Protein AF-A0A3C0W344-F1 (afdb_monomer_lite)

pLDDT: mean 89.2, std 15.78, range [38.12, 98.56]

Structure (mmCIF, N/CA/C/O backbone):
data_AF-A0A3C0W344-F1
#
_entry.id   AF-A0A3C0W344-F1
#
loop_
_atom_site.group_PDB
_atom_site.id
_atom_site.type_symbol
_atom_site.label_atom_id
_atom_site.label_alt_id
_atom_site.label_comp_id
_atom_site.label_asym_id
_atom_site.label_entity_id
_atom_site.label_seq_id
_atom_site.pdbx_PDB_ins_code
_atom_site.Cartn_x
_atom_site.Cartn_y
_atom_site.Cartn_z
_atom_site.occupancy
_atom_site.B_iso_or_equiv
_atom_site.auth_seq_id
_atom_site.auth_comp_id
_atom_site.auth_asym_id
_atom_site.auth_atom_id
_atom_site.pdbx_PDB_model_num
ATOM 1 N N . MET A 1 1 ? -12.987 -18.558 -16.778 1.00 40.53 1 MET A N 1
ATOM 2 C CA . MET A 1 1 ? -12.017 -17.451 -16.707 1.00 40.53 1 MET A CA 1
ATOM 3 C C . MET A 1 1 ? -12.542 -16.514 -15.638 1.00 40.53 1 MET A C 1
ATOM 5 O O . MET A 1 1 ? -13.450 -15.749 -15.919 1.00 40.53 1 MET A O 1
ATOM 9 N N . SER A 1 2 ? -12.131 -16.742 -14.387 1.00 43.34 2 SER A N 1
ATOM 10 C CA . SER A 1 2 ? -12.554 -15.915 -13.253 1.00 43.34 2 SER A CA 1
ATOM 11 C C . SER A 1 2 ? -11.955 -14.533 -13.450 1.00 43.34 2 SER A C 1
ATOM 13 O O . SER A 1 2 ? -10.741 -14.421 -13.603 1.00 43.34 2 SER A O 1
ATOM 15 N N . GLU A 1 3 ? -12.803 -13.517 -13.500 1.00 38.12 3 GLU A N 1
ATOM 16 C CA . GLU A 1 3 ? -12.399 -12.117 -13.428 1.00 38.12 3 GLU A CA 1
ATOM 17 C C . GLU A 1 3 ? -11.533 -11.939 -12.169 1.00 38.12 3 GLU A C 1
ATOM 19 O O . GLU A 1 3 ? -11.819 -12.546 -11.131 1.00 38.12 3 GLU A O 1
ATOM 24 N N . ALA A 1 4 ? -10.413 -11.225 -12.277 1.00 43.97 4 ALA A N 1
ATOM 25 C CA . ALA A 1 4 ? -9.539 -10.998 -11.135 1.00 43.97 4 ALA A CA 1
ATOM 26 C C . ALA A 1 4 ? -10.319 -10.190 -10.085 1.00 43.97 4 ALA A C 1
ATOM 28 O O . ALA A 1 4 ? -10.674 -9.041 -10.330 1.00 43.97 4 ALA A O 1
ATOM 29 N N . ILE A 1 5 ? -10.608 -10.799 -8.931 1.00 52.06 5 ILE A N 1
ATOM 30 C CA . ILE A 1 5 ? -11.254 -10.150 -7.780 1.00 52.06 5 ILE A CA 1
ATOM 31 C C . ILE A 1 5 ? -10.186 -9.329 -7.049 1.00 52.06 5 ILE A C 1
ATOM 33 O O . ILE A 1 5 ? -9.833 -9.619 -5.916 1.00 52.06 5 ILE A O 1
ATOM 37 N N . PHE A 1 6 ? -9.603 -8.347 -7.729 1.00 54.16 6 PHE A N 1
ATOM 38 C CA . PHE A 1 6 ? -8.782 -7.324 -7.096 1.00 54.16 6 PHE A CA 1
ATOM 39 C C . PHE A 1 6 ? -9.163 -5.995 -7.744 1.00 54.16 6 PHE A C 1
ATOM 41 O O . PHE A 1 6 ? -9.032 -5.867 -8.966 1.00 54.16 6 PHE A O 1
ATOM 48 N N . PRO A 1 7 ? -9.699 -5.028 -6.980 1.00 57.75 7 PRO A N 1
ATOM 49 C CA . PRO A 1 7 ? -10.015 -3.721 -7.532 1.00 57.75 7 PRO A CA 1
ATOM 50 C C . PRO A 1 7 ? -8.749 -3.093 -8.137 1.00 57.75 7 PRO A C 1
ATOM 52 O O . PRO A 1 7 ? -7.640 -3.377 -7.673 1.00 57.75 7 PRO A O 1
ATOM 55 N N . PRO A 1 8 ? -8.885 -2.251 -9.179 1.00 71.50 8 PRO A N 1
ATOM 56 C CA . PRO A 1 8 ? -7.750 -1.517 -9.712 1.00 71.50 8 PRO A CA 1
ATOM 57 C C . PRO A 1 8 ? -7.073 -0.740 -8.585 1.00 71.50 8 PRO A C 1
ATOM 59 O O . PRO A 1 8 ? -7.724 -0.104 -7.756 1.00 71.50 8 PRO A O 1
ATOM 62 N N . ILE A 1 9 ? -5.752 -0.840 -8.552 1.00 84.81 9 ILE A N 1
ATOM 63 C CA . ILE A 1 9 ? -4.936 -0.284 -7.481 1.00 84.81 9 ILE A CA 1
ATOM 64 C C . ILE A 1 9 ? -4.932 1.233 -7.612 1.00 84.81 9 ILE A C 1
ATOM 66 O O . ILE A 1 9 ? -4.482 1.765 -8.626 1.00 84.81 9 ILE A O 1
ATOM 70 N N . ASP A 1 10 ? -5.427 1.914 -6.582 1.00 93.06 10 ASP A N 1
ATOM 71 C CA . ASP A 1 10 ? -5.493 3.371 -6.520 1.00 93.06 10 ASP A CA 1
ATOM 72 C C . ASP A 1 10 ? -4.501 3.909 -5.472 1.00 93.06 10 ASP A C 1
ATOM 74 O O . ASP A 1 10 ? -4.737 3.753 -4.268 1.00 93.06 10 ASP A O 1
ATOM 78 N N . PRO A 1 11 ? -3.405 4.573 -5.889 1.00 96.31 11 PRO A N 1
ATOM 79 C CA . PRO A 1 11 ? -2.446 5.186 -4.972 1.00 96.31 11 PRO A CA 1
ATOM 80 C C . PRO A 1 11 ? -3.076 6.189 -3.995 1.00 96.31 11 PRO A C 1
ATOM 82 O O . PRO A 1 11 ? -2.562 6.357 -2.890 1.00 96.31 11 PRO A O 1
ATOM 85 N N . VAL A 1 12 ? -4.195 6.832 -4.356 1.00 97.06 12 VAL A N 1
ATOM 86 C CA . VAL A 1 12 ? -4.910 7.761 -3.468 1.00 97.06 12 VAL A CA 1
ATOM 87 C C . VAL A 1 12 ? -5.533 7.013 -2.290 1.00 97.06 12 VAL A C 1
ATOM 89 O O . VAL A 1 12 ? -5.401 7.450 -1.145 1.00 97.06 12 VAL A O 1
ATOM 92 N N . LEU A 1 13 ? -6.158 5.860 -2.544 1.00 95.69 13 LEU A N 1
ATOM 93 C CA . LEU A 1 13 ? -6.705 5.006 -1.489 1.00 95.69 13 LEU A CA 1
ATOM 94 C C . LEU A 1 13 ? -5.597 4.478 -0.567 1.00 95.69 13 LEU A C 1
ATOM 96 O O . LEU A 1 13 ? -5.738 4.537 0.657 1.00 95.69 13 LEU A O 1
ATOM 100 N N . LEU A 1 14 ? -4.483 4.008 -1.139 1.00 97.44 14 LEU A N 1
ATOM 101 C CA . LEU A 1 14 ? -3.344 3.516 -0.356 1.00 97.44 14 LEU A CA 1
ATOM 102 C C . LEU A 1 14 ? -2.763 4.618 0.538 1.00 97.44 14 LEU A C 1
ATOM 104 O O . LEU A 1 14 ? -2.506 4.377 1.716 1.00 97.44 14 LEU A O 1
ATOM 108 N N . ALA A 1 15 ? -2.622 5.839 0.016 1.00 98.25 15 ALA A N 1
ATOM 109 C CA . ALA A 1 15 ? -2.125 6.978 0.783 1.00 98.25 15 ALA A CA 1
ATOM 110 C C . ALA A 1 15 ? -3.061 7.337 1.941 1.00 98.25 15 ALA A C 1
ATOM 112 O O . ALA A 1 15 ? -2.595 7.588 3.051 1.00 98.25 15 ALA A O 1
ATOM 113 N N . ALA A 1 16 ? -4.379 7.289 1.723 1.00 97.81 16 ALA A N 1
ATOM 114 C CA . ALA A 1 16 ? -5.359 7.521 2.781 1.00 97.81 16 ALA A CA 1
ATOM 115 C C . ALA A 1 16 ? -5.265 6.467 3.900 1.00 97.81 16 ALA A C 1
ATOM 117 O O . ALA A 1 16 ? -5.303 6.814 5.078 1.00 97.81 16 ALA A O 1
ATOM 118 N N . ILE A 1 17 ? -5.095 5.186 3.553 1.00 97.44 17 ILE A N 1
ATOM 119 C CA . ILE A 1 17 ? -4.879 4.115 4.541 1.00 97.44 17 ILE A CA 1
ATOM 120 C C . ILE A 1 17 ? -3.547 4.322 5.280 1.00 97.44 17 ILE A C 1
ATOM 122 O O . ILE A 1 17 ? -3.489 4.197 6.505 1.00 97.44 17 ILE A O 1
ATOM 126 N N . HIS A 1 18 ? -2.476 4.662 4.559 1.00 98.19 18 HIS A N 1
ATOM 127 C CA . HIS A 1 18 ? -1.142 4.840 5.132 1.00 98.19 18 HIS A CA 1
ATOM 128 C C . HIS A 1 18 ? -1.072 6.050 6.079 1.00 98.19 18 HIS A C 1
ATOM 130 O O . HIS A 1 18 ? -0.440 5.960 7.130 1.00 98.19 18 HIS A O 1
ATOM 136 N N . ALA A 1 19 ? -1.772 7.143 5.756 1.00 98.38 19 ALA A N 1
ATOM 137 C CA . ALA A 1 19 ? -1.916 8.332 6.600 1.00 98.38 19 ALA A CA 1
ATOM 138 C C . ALA A 1 19 ? -2.553 8.042 7.964 1.00 98.38 19 ALA A C 1
ATOM 140 O O . ALA A 1 19 ? -2.209 8.681 8.953 1.00 98.38 19 ALA A O 1
ATOM 141 N N . GLU A 1 20 ? -3.454 7.065 8.041 1.00 97.94 20 GLU A N 1
ATOM 142 C CA . GLU A 1 20 ? -4.067 6.667 9.312 1.00 97.94 20 GLU A CA 1
ATOM 143 C C . GLU A 1 20 ? -3.245 5.627 10.075 1.00 97.94 20 GLU A C 1
ATOM 145 O O . GLU A 1 20 ? -3.415 5.461 11.285 1.00 97.94 20 GLU A O 1
ATOM 150 N N . ALA A 1 21 ? -2.374 4.895 9.379 1.00 97.06 21 ALA A N 1
ATOM 151 C CA . ALA A 1 21 ? -1.595 3.816 9.964 1.00 97.06 21 ALA A CA 1
ATOM 152 C C . ALA A 1 21 ? -0.211 4.252 10.481 1.00 97.06 21 ALA A C 1
ATOM 154 O O . ALA A 1 21 ? 0.293 3.592 11.393 1.00 97.06 21 ALA A O 1
ATOM 155 N N . PHE A 1 22 ? 0.366 5.338 9.948 1.00 96.88 22 PHE A N 1
ATOM 156 C CA . PHE A 1 22 ? 1.743 5.781 10.203 1.00 96.88 22 PHE A CA 1
ATOM 157 C C . PHE A 1 22 ? 1.832 7.265 10.581 1.00 96.88 22 PHE A C 1
ATOM 159 O O . PHE A 1 22 ? 1.100 8.092 10.051 1.00 96.88 22 PHE A O 1
ATOM 166 N N . GLU A 1 23 ? 2.788 7.610 11.451 1.00 97.38 23 GLU A N 1
ATOM 167 C CA . GLU A 1 23 ? 3.073 9.003 11.843 1.00 97.38 23 GLU A CA 1
ATOM 168 C C . GLU A 1 23 ? 3.679 9.827 10.695 1.00 97.38 23 GLU A C 1
ATOM 170 O O . GLU A 1 23 ? 3.325 10.989 10.510 1.00 97.38 23 GLU A O 1
ATOM 175 N N . THR A 1 24 ? 4.544 9.203 9.888 1.00 97.69 24 THR A N 1
ATOM 176 C CA . THR A 1 24 ? 5.159 9.809 8.697 1.00 97.69 24 THR A CA 1
ATOM 177 C C . THR A 1 24 ? 4.682 9.059 7.455 1.00 97.69 24 THR A C 1
ATOM 179 O O . THR A 1 24 ? 5.321 8.086 7.044 1.00 97.69 24 THR A O 1
ATOM 182 N N . PRO A 1 25 ? 3.528 9.431 6.880 1.00 98.00 25 PRO A N 1
ATOM 183 C CA . PRO A 1 25 ? 2.946 8.663 5.797 1.00 98.00 25 PRO A CA 1
ATOM 184 C C . PRO A 1 25 ? 3.560 8.980 4.435 1.00 98.00 25 PRO A C 1
ATOM 186 O O . PRO A 1 25 ? 4.033 10.089 4.188 1.00 98.00 25 PRO A O 1
ATOM 189 N N . TRP A 1 26 ? 3.490 8.007 3.529 1.00 98.44 26 TRP A N 1
ATOM 190 C CA . TRP A 1 26 ? 3.702 8.244 2.106 1.00 98.44 26 TRP A CA 1
ATOM 191 C C . TRP A 1 26 ? 2.433 8.799 1.468 1.00 98.44 26 TRP A C 1
ATOM 193 O O . TRP A 1 26 ? 1.325 8.351 1.770 1.00 98.44 26 TRP A O 1
ATOM 203 N N . 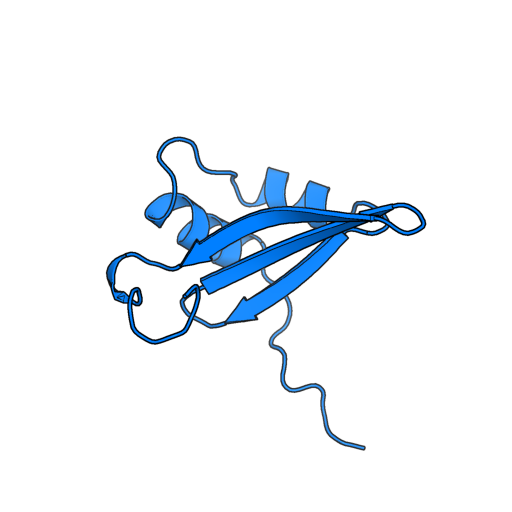ASP A 1 27 ? 2.607 9.777 0.583 1.00 98.56 27 ASP A N 1
ATOM 204 C CA . ASP A 1 27 ? 1.519 10.325 -0.213 1.00 98.56 27 ASP A CA 1
ATOM 205 C C . ASP A 1 27 ? 1.250 9.473 -1.467 1.00 98.56 27 ASP A C 1
ATOM 207 O O . ASP A 1 27 ? 1.925 8.478 -1.752 1.00 98.56 27 ASP A O 1
ATOM 211 N N . ALA A 1 28 ? 0.224 9.863 -2.224 1.00 98.25 28 ALA A N 1
ATOM 212 C CA . ALA A 1 28 ? -0.177 9.145 -3.427 1.00 98.25 28 ALA A CA 1
ATOM 213 C C . ALA A 1 28 ? 0.913 9.156 -4.513 1.00 98.25 28 ALA A C 1
ATOM 215 O O . ALA A 1 28 ? 0.995 8.206 -5.289 1.00 98.25 28 ALA A O 1
ATOM 216 N N . ALA A 1 29 ? 1.748 10.201 -4.572 1.00 98.31 29 ALA A N 1
ATOM 217 C CA . ALA A 1 29 ? 2.820 10.304 -5.556 1.00 98.31 29 ALA A CA 1
ATOM 218 C C . ALA A 1 29 ? 3.950 9.319 -5.232 1.00 98.31 29 ALA A C 1
ATOM 220 O O . ALA A 1 29 ? 4.323 8.522 -6.088 1.00 98.31 29 ALA A O 1
ATOM 221 N N . ALA A 1 30 ? 4.411 9.288 -3.980 1.00 98.25 30 ALA A N 1
ATOM 222 C CA . ALA A 1 30 ? 5.415 8.338 -3.513 1.00 98.25 30 ALA A CA 1
ATOM 223 C C . ALA A 1 30 ? 4.950 6.882 -3.690 1.00 98.25 30 ALA A C 1
ATOM 225 O O . ALA A 1 30 ? 5.711 6.026 -4.142 1.00 98.25 30 ALA A O 1
ATOM 226 N N . LEU A 1 31 ? 3.681 6.594 -3.385 1.00 98.12 31 LEU A N 1
ATOM 227 C CA . LEU A 1 31 ? 3.106 5.268 -3.611 1.00 98.12 31 LEU A CA 1
ATOM 228 C C . LEU A 1 31 ? 3.018 4.924 -5.102 1.00 98.12 31 LEU A C 1
ATOM 230 O O . LEU A 1 31 ? 3.343 3.801 -5.476 1.00 98.12 31 LEU A O 1
ATOM 234 N N . ALA A 1 32 ? 2.632 5.867 -5.965 1.00 97.50 32 ALA A N 1
ATOM 235 C CA . ALA A 1 32 ? 2.618 5.646 -7.410 1.00 97.50 32 ALA A CA 1
ATOM 236 C C . ALA A 1 32 ? 4.026 5.367 -7.967 1.00 97.50 32 ALA A C 1
ATOM 238 O O . ALA A 1 32 ? 4.190 4.468 -8.791 1.00 97.50 32 ALA A O 1
ATOM 239 N N . GLU A 1 33 ? 5.046 6.086 -7.493 1.00 98.06 33 GLU A N 1
ATOM 240 C CA . GLU A 1 33 ? 6.448 5.858 -7.866 1.00 98.06 33 GLU A CA 1
ATOM 241 C C . GLU A 1 33 ? 6.948 4.476 -7.419 1.00 98.06 33 GLU A C 1
ATOM 243 O O . GLU A 1 33 ? 7.585 3.757 -8.196 1.00 98.06 33 GLU A O 1
ATOM 248 N N . LEU A 1 34 ? 6.611 4.059 -6.194 1.00 97.06 34 LEU A N 1
ATOM 249 C CA . LEU A 1 34 ? 6.920 2.716 -5.703 1.00 97.06 34 LEU A CA 1
ATOM 250 C C . LEU A 1 34 ? 6.239 1.645 -6.559 1.00 97.06 34 LEU A C 1
ATOM 252 O O . LEU A 1 34 ? 6.898 0.704 -6.985 1.00 97.06 34 LEU A O 1
ATOM 256 N N . LEU A 1 35 ? 4.952 1.805 -6.870 1.00 95.81 35 LEU A N 1
ATOM 257 C CA . LEU A 1 35 ? 4.193 0.860 -7.698 1.00 95.81 35 LEU A CA 1
ATOM 258 C C . LEU A 1 35 ? 4.698 0.773 -9.144 1.00 95.81 35 LEU A C 1
ATOM 260 O O . LEU A 1 35 ? 4.552 -0.267 -9.782 1.00 95.81 35 LEU A O 1
ATOM 264 N N . ALA A 1 36 ? 5.298 1.844 -9.664 1.00 96.12 36 ALA A N 1
ATOM 265 C CA . ALA A 1 36 ? 5.942 1.845 -10.974 1.00 96.12 36 ALA A CA 1
ATOM 266 C C . ALA A 1 36 ? 7.324 1.162 -10.972 1.00 96.12 36 ALA A C 1
ATOM 268 O O . ALA A 1 36 ? 7.880 0.890 -12.040 1.00 96.12 36 ALA A O 1
ATOM 269 N N . SER A 1 37 ? 7.898 0.891 -9.796 1.00 96.06 37 SER A N 1
ATOM 270 C CA . SER A 1 37 ? 9.230 0.305 -9.675 1.00 96.06 37 SER A CA 1
ATOM 271 C C . SER A 1 37 ? 9.208 -1.210 -9.938 1.00 96.06 37 SER A C 1
ATOM 273 O O . SER A 1 37 ? 8.354 -1.922 -9.403 1.00 96.06 37 SER A O 1
ATOM 275 N N . PRO A 1 38 ? 10.157 -1.753 -10.726 1.00 95.00 38 PRO A N 1
ATOM 276 C CA . PRO A 1 38 ? 10.222 -3.186 -10.988 1.00 95.00 38 PRO A CA 1
ATOM 277 C C . PRO A 1 38 ? 10.325 -4.015 -9.706 1.00 95.00 38 PRO A C 1
ATOM 279 O O . PRO A 1 38 ? 11.097 -3.694 -8.804 1.00 95.00 38 PRO A O 1
ATOM 282 N N . GLY A 1 39 ? 9.565 -5.109 -9.653 1.00 95.19 39 GLY A N 1
ATOM 283 C CA . GLY A 1 39 ? 9.560 -6.019 -8.509 1.00 95.19 39 GLY A CA 1
ATOM 284 C C . GLY A 1 39 ? 8.778 -5.508 -7.298 1.00 95.19 39 GLY A C 1
ATOM 285 O O . GLY A 1 39 ? 8.793 -6.181 -6.271 1.00 95.19 39 GLY A O 1
ATOM 286 N N . VAL A 1 40 ? 8.094 -4.361 -7.393 1.00 96.62 40 VAL A N 1
ATOM 287 C CA . VAL A 1 40 ? 7.156 -3.908 -6.361 1.00 96.62 40 VAL A CA 1
ATOM 288 C C . VAL A 1 40 ? 5.761 -4.455 -6.648 1.00 96.62 40 VAL A C 1
ATOM 290 O O . VAL A 1 40 ? 5.237 -4.347 -7.754 1.00 96.62 40 VAL A O 1
ATOM 293 N N . PHE A 1 41 ? 5.162 -5.048 -5.623 1.00 94.19 41 PHE A N 1
ATOM 294 C CA . PHE A 1 41 ? 3.838 -5.647 -5.653 1.00 94.19 41 PHE A CA 1
ATOM 295 C C . PHE A 1 41 ? 3.020 -5.140 -4.481 1.00 94.19 41 PHE A C 1
ATOM 297 O O . PHE A 1 41 ? 3.547 -4.835 -3.412 1.00 94.19 41 PHE A O 1
ATOM 304 N N . VAL A 1 42 ? 1.710 -5.112 -4.670 1.00 95.62 42 VAL A N 1
ATOM 305 C CA . VAL A 1 42 ? 0.760 -4.711 -3.641 1.00 95.62 42 VAL A CA 1
ATOM 306 C C . VAL A 1 42 ? -0.435 -5.645 -3.664 1.00 95.62 42 VAL A C 1
ATOM 308 O O . VAL A 1 42 ? -0.901 -6.072 -4.721 1.00 95.62 42 VAL A O 1
ATOM 311 N N . VAL A 1 43 ? -0.933 -5.937 -2.473 1.00 93.19 43 VAL A N 1
ATOM 312 C CA . VAL A 1 43 ? -2.250 -6.528 -2.267 1.00 93.19 43 VAL A CA 1
ATOM 313 C C . VAL A 1 43 ? -3.010 -5.565 -1.375 1.00 93.19 43 VAL A C 1
ATOM 315 O O . VAL A 1 43 ? -2.500 -5.168 -0.327 1.00 93.19 43 VAL A O 1
ATOM 318 N N . ALA A 1 44 ? -4.194 -5.155 -1.819 1.00 91.94 44 ALA A N 1
ATOM 319 C CA . ALA A 1 44 ? -5.003 -4.155 -1.145 1.00 91.94 44 ALA A CA 1
ATOM 320 C C . ALA A 1 44 ? -6.439 -4.646 -0.956 1.00 91.94 44 ALA A C 1
ATOM 322 O O . ALA A 1 44 ? -7.023 -5.267 -1.841 1.00 91.94 44 ALA A O 1
ATOM 323 N N . GLU A 1 45 ? -6.984 -4.299 0.199 1.00 90.12 45 GLU A N 1
ATOM 324 C CA . GLU A 1 45 ? -8.375 -4.424 0.612 1.00 90.12 45 GLU A CA 1
ATOM 325 C C . GLU A 1 45 ? -8.907 -3.024 0.958 1.00 90.12 45 GLU A C 1
ATOM 327 O O . GLU A 1 45 ? -8.159 -2.044 0.982 1.00 90.12 45 GLU A O 1
ATOM 332 N N . ALA A 1 46 ? -10.199 -2.913 1.272 1.00 89.94 46 ALA A N 1
ATOM 333 C CA . ALA A 1 46 ? -10.814 -1.627 1.620 1.00 89.94 46 ALA A CA 1
ATOM 334 C C . ALA A 1 46 ? -10.127 -0.910 2.806 1.00 89.94 46 ALA A C 1
ATOM 336 O O . ALA A 1 46 ? -9.999 0.316 2.802 1.00 89.94 46 ALA A O 1
ATOM 337 N N . ASP A 1 47 ? -9.664 -1.673 3.804 1.00 93.50 47 ASP A N 1
ATOM 338 C CA . ASP A 1 47 ? -9.149 -1.140 5.074 1.00 93.50 47 ASP A CA 1
ATOM 339 C C . ASP A 1 47 ? -7.653 -1.385 5.312 1.00 93.50 47 ASP A C 1
ATOM 341 O O . ASP A 1 47 ? -7.114 -1.007 6.359 1.00 93.50 47 ASP A O 1
ATOM 345 N N . GLY A 1 48 ? -6.962 -2.014 4.364 1.00 94.38 48 GLY A N 1
ATOM 346 C CA . GLY A 1 48 ? -5.556 -2.337 4.533 1.00 94.38 48 GLY A CA 1
ATOM 347 C C . GLY A 1 48 ? -4.865 -2.752 3.250 1.00 94.38 48 GLY A C 1
ATOM 348 O O . GLY A 1 48 ? -5.501 -3.142 2.277 1.00 94.38 48 GLY A O 1
ATOM 349 N N . PHE A 1 49 ? -3.542 -2.668 3.253 1.00 95.81 49 PHE A N 1
ATOM 350 C CA . PHE A 1 49 ? -2.720 -3.159 2.161 1.00 95.81 49 PHE A CA 1
ATOM 351 C C . PHE A 1 49 ? -1.339 -3.577 2.653 1.00 95.81 49 PHE A C 1
ATOM 353 O O . PHE A 1 49 ? -0.857 -3.130 3.697 1.00 95.81 49 PHE A O 1
ATOM 360 N N . ILE A 1 50 ? -0.689 -4.408 1.851 1.00 96.75 50 ILE A N 1
ATOM 361 C CA . ILE A 1 50 ? 0.720 -4.752 1.990 1.00 96.75 50 ILE A CA 1
ATOM 362 C C . ILE A 1 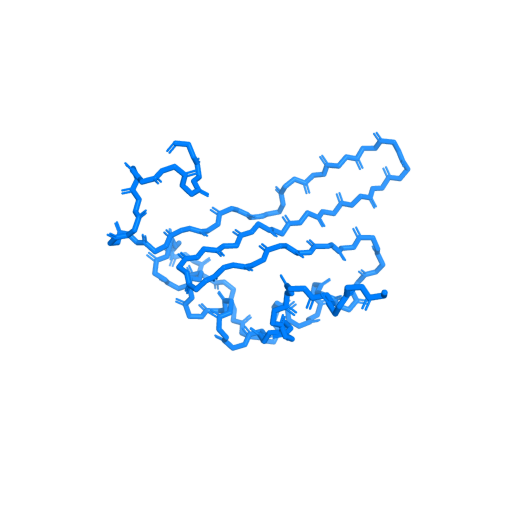50 ? 1.447 -4.379 0.702 1.00 96.75 50 ILE A C 1
ATOM 364 O O . ILE A 1 50 ? 0.961 -4.671 -0.390 1.00 96.75 50 ILE A O 1
ATOM 368 N N . LEU A 1 51 ? 2.599 -3.723 0.837 1.00 97.00 51 LEU A N 1
ATOM 369 C CA . LEU A 1 51 ? 3.500 -3.390 -0.262 1.00 97.00 51 LEU A CA 1
ATOM 370 C C . LEU A 1 51 ? 4.804 -4.161 -0.069 1.00 97.00 51 LEU A C 1
ATOM 372 O O . LEU A 1 51 ? 5.421 -4.095 0.996 1.00 97.00 51 LEU A O 1
ATOM 376 N N . ILE A 1 52 ? 5.217 -4.889 -1.097 1.00 97.62 52 ILE A N 1
ATOM 377 C CA . ILE A 1 52 ? 6.355 -5.806 -1.052 1.00 97.62 52 ILE A 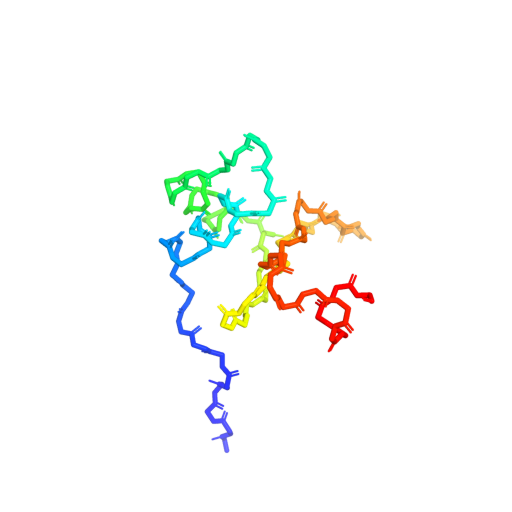CA 1
ATOM 378 C C . ILE A 1 52 ? 7.269 -5.496 -2.227 1.00 97.62 52 ILE A C 1
ATOM 380 O O . ILE A 1 52 ? 6.791 -5.271 -3.336 1.00 97.62 52 ILE A O 1
ATOM 384 N N . ARG A 1 53 ? 8.580 -5.530 -2.004 1.00 97.56 53 ARG A N 1
ATOM 385 C CA . ARG A 1 53 ? 9.584 -5.515 -3.066 1.00 97.56 53 ARG A CA 1
ATOM 386 C C . ARG A 1 53 ? 10.292 -6.858 -3.120 1.00 97.56 53 ARG A C 1
ATOM 388 O O . ARG A 1 53 ? 10.800 -7.322 -2.108 1.00 97.56 53 ARG A O 1
ATOM 395 N N . VAL A 1 54 ? 10.360 -7.453 -4.304 1.00 96.75 54 VAL A N 1
ATOM 396 C CA . VAL A 1 54 ? 11.077 -8.705 -4.559 1.00 96.75 54 VAL A CA 1
ATOM 397 C C . VAL A 1 54 ? 12.342 -8.411 -5.355 1.00 96.75 54 VAL A C 1
ATOM 399 O O . VAL A 1 54 ? 12.282 -7.790 -6.418 1.00 96.75 54 VAL A O 1
ATOM 402 N N . VAL A 1 55 ? 13.484 -8.873 -4.853 1.00 94.38 55 VAL A N 1
ATOM 403 C CA . VAL A 1 55 ? 14.786 -8.787 -5.519 1.00 94.38 55 VAL A CA 1
ATOM 404 C C . VAL A 1 55 ? 15.432 -10.167 -5.482 1.00 94.38 55 VAL A C 1
ATOM 406 O O . VAL A 1 55 ? 15.774 -10.664 -4.418 1.00 94.38 55 VAL A O 1
ATOM 409 N N . VAL A 1 56 ? 15.619 -10.770 -6.660 1.00 92.88 56 VAL A N 1
ATOM 410 C CA . VAL A 1 56 ? 16.181 -12.124 -6.821 1.00 92.88 56 VAL A CA 1
ATOM 411 C C . VAL A 1 56 ? 15.377 -13.156 -6.016 1.00 92.88 56 VAL A C 1
ATOM 413 O O . VAL A 1 56 ? 14.281 -13.517 -6.439 1.00 92.88 56 VAL A O 1
ATOM 416 N N . ASP A 1 57 ? 15.901 -13.627 -4.890 1.00 91.31 57 ASP A N 1
ATOM 417 C CA . ASP A 1 57 ? 15.327 -14.636 -4.005 1.00 91.31 57 ASP A CA 1
ATOM 418 C C . ASP A 1 57 ? 14.853 -14.057 -2.663 1.00 91.31 57 ASP A C 1
ATOM 420 O O . ASP A 1 57 ? 14.382 -14.801 -1.802 1.00 91.31 57 ASP A O 1
ATOM 424 N N . GLU A 1 58 ? 14.911 -12.733 -2.499 1.00 94.81 58 GLU A N 1
ATOM 425 C CA . GLU A 1 58 ? 14.475 -12.027 -1.299 1.00 94.81 58 GLU A CA 1
ATOM 426 C C . GLU A 1 58 ? 13.205 -11.202 -1.552 1.00 94.81 58 GLU A C 1
ATOM 428 O O . GLU A 1 58 ? 13.031 -10.580 -2.603 1.00 94.81 58 GLU A O 1
ATOM 433 N N . ALA A 1 59 ? 12.312 -11.186 -0.560 1.00 95.06 59 ALA A N 1
ATOM 434 C CA . ALA A 1 59 ? 11.131 -10.334 -0.533 1.00 95.06 59 ALA A CA 1
ATOM 435 C C . ALA A 1 59 ? 11.136 -9.486 0.742 1.00 95.06 59 ALA A C 1
ATOM 437 O O . ALA A 1 59 ? 11.131 -10.013 1.853 1.00 95.06 59 ALA A O 1
ATOM 438 N N . GLU A 1 60 ? 11.107 -8.169 0.574 1.00 96.75 60 GLU A N 1
ATOM 439 C CA . GLU A 1 60 ? 11.046 -7.192 1.654 1.00 96.75 60 GLU A CA 1
ATOM 440 C C . GLU A 1 60 ? 9.636 -6.605 1.736 1.00 96.75 60 GLU A C 1
ATOM 442 O O . GLU A 1 60 ? 9.102 -6.102 0.744 1.00 96.75 60 GLU A O 1
ATOM 447 N N . ILE A 1 61 ? 9.033 -6.629 2.927 1.00 97.19 61 ILE A N 1
ATOM 448 C CA . ILE A 1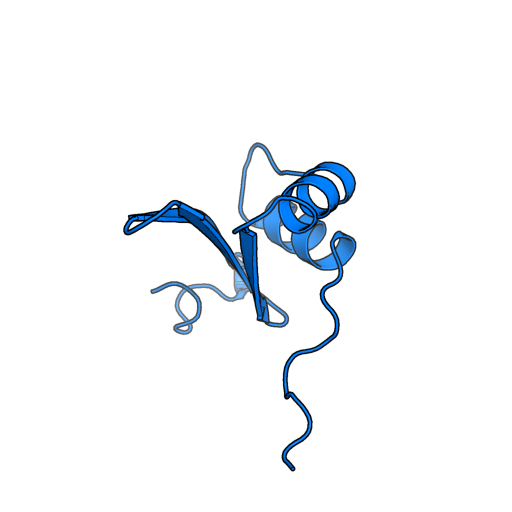 61 ? 7.810 -5.868 3.196 1.00 97.19 61 ILE A CA 1
ATOM 449 C C . ILE A 1 61 ? 8.213 -4.409 3.393 1.00 97.19 61 ILE A C 1
ATOM 451 O O . ILE A 1 61 ? 8.844 -4.067 4.390 1.00 97.19 61 ILE A O 1
ATOM 455 N N . LEU A 1 62 ? 7.817 -3.551 2.456 1.00 97.19 62 LEU A N 1
ATOM 456 C CA . LEU A 1 62 ? 8.054 -2.112 2.540 1.00 97.19 62 LEU A CA 1
ATOM 457 C C . LEU A 1 62 ? 7.083 -1.450 3.521 1.00 97.19 62 LEU A C 1
ATOM 459 O O . LEU A 1 62 ? 7.468 -0.571 4.286 1.00 97.19 62 LEU A O 1
ATOM 46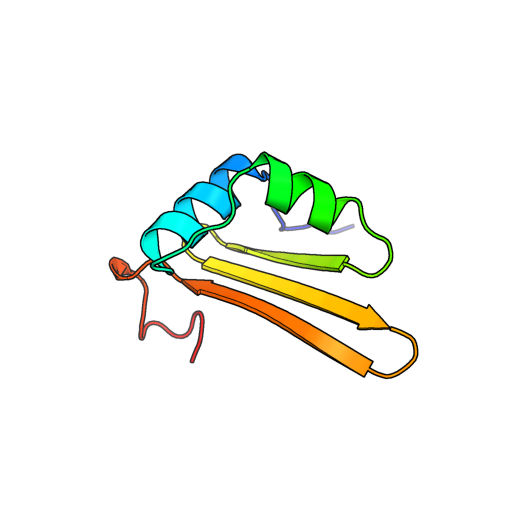3 N N . THR A 1 63 ? 5.815 -1.872 3.498 1.00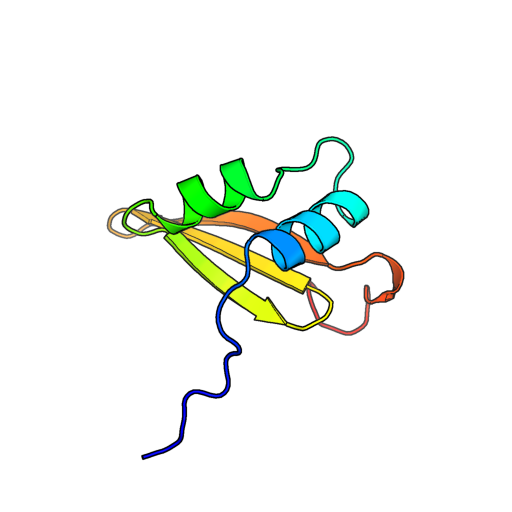 97.12 63 THR A N 1
ATOM 464 C CA . THR A 1 63 ? 4.801 -1.449 4.471 1.00 97.12 63 THR A CA 1
ATOM 465 C C . THR A 1 63 ? 3.670 -2.476 4.570 1.00 97.12 63 THR A C 1
ATOM 467 O O . THR A 1 63 ? 3.322 -3.135 3.588 1.00 97.12 63 THR A O 1
ATOM 470 N N . LEU A 1 64 ? 3.093 -2.599 5.766 1.00 96.81 64 LEU A N 1
ATOM 471 C CA . LEU A 1 64 ? 1.842 -3.303 6.044 1.00 96.81 64 LEU A CA 1
ATOM 472 C C . LEU A 1 64 ? 0.947 -2.331 6.812 1.00 96.81 64 LEU A C 1
ATOM 474 O O . LEU A 1 64 ? 1.167 -2.063 7.995 1.00 96.81 64 LEU A O 1
ATOM 478 N N . ALA A 1 65 ? -0.041 -1.774 6.121 1.00 96.88 65 ALA A N 1
ATOM 479 C CA . ALA A 1 65 ? -0.907 -0.736 6.650 1.00 96.88 65 ALA A CA 1
ATOM 480 C C . ALA A 1 65 ? -2.319 -1.288 6.844 1.00 96.88 65 ALA A C 1
ATOM 482 O O . ALA A 1 65 ? -2.922 -1.807 5.912 1.00 96.88 65 ALA A O 1
ATOM 483 N N . VAL A 1 66 ? -2.864 -1.135 8.050 1.00 96.81 66 VAL A N 1
ATOM 484 C CA . VAL A 1 66 ? -4.279 -1.397 8.349 1.00 96.81 66 VAL A CA 1
ATOM 485 C C . VAL A 1 66 ? -4.824 -0.196 9.108 1.00 96.81 66 VAL A C 1
ATOM 487 O O . VAL A 1 66 ? -4.217 0.235 10.106 1.00 96.81 66 VAL A O 1
ATOM 490 N N . ARG A 1 67 ? -5.973 0.325 8.658 1.00 95.75 67 ARG A N 1
ATOM 491 C CA . ARG A 1 67 ? -6.698 1.410 9.332 1.00 95.75 67 ARG A CA 1
ATOM 492 C C . ARG A 1 67 ? -6.902 1.063 10.808 1.00 95.75 67 ARG A C 1
ATOM 494 O O . ARG A 1 67 ? -7.291 -0.068 11.106 1.00 95.75 67 ARG A O 1
ATOM 501 N N . PRO A 1 68 ? -6.677 1.992 11.758 1.00 95.12 68 PRO A N 1
ATOM 502 C CA . PRO A 1 68 ? -6.793 1.701 13.188 1.00 95.12 68 PRO A CA 1
ATOM 503 C C . PRO A 1 68 ? -8.124 1.058 13.596 1.00 95.12 68 PRO A C 1
ATOM 505 O O . PRO A 1 68 ? -8.139 0.186 14.465 1.00 95.12 68 PRO A O 1
ATOM 508 N N . THR A 1 69 ? -9.219 1.447 12.939 1.00 94.44 69 THR A N 1
ATOM 509 C CA . THR A 1 69 ? -10.580 0.942 13.170 1.00 94.44 69 THR A CA 1
ATOM 510 C C . THR A 1 69 ? -10.799 -0.506 12.720 1.00 94.44 69 THR A C 1
ATOM 512 O O . THR A 1 69 ? -11.726 -1.140 13.213 1.00 94.44 69 THR A O 1
ATOM 515 N N . ALA A 1 70 ? -9.948 -1.044 11.842 1.00 92.69 70 ALA A N 1
ATOM 516 C CA . ALA A 1 70 ? -10.058 -2.391 11.272 1.00 92.69 70 ALA A CA 1
ATOM 517 C C . ALA A 1 70 ? -8.997 -3.379 11.808 1.00 92.69 70 ALA A C 1
ATOM 519 O O . ALA A 1 70 ? -8.890 -4.518 11.349 1.00 92.69 70 ALA A O 1
ATOM 520 N N . ARG A 1 71 ? -8.176 -2.966 12.784 1.00 91.44 71 ARG A N 1
ATOM 521 C CA . ARG A 1 71 ? -7.132 -3.819 13.383 1.00 91.44 71 ARG A CA 1
ATOM 522 C C . ARG A 1 71 ? -7.726 -4.898 14.294 1.00 91.44 71 ARG A C 1
ATOM 524 O O . ARG A 1 71 ? -8.805 -4.726 14.853 1.00 91.44 71 ARG A O 1
ATOM 531 N N . ARG A 1 72 ? -6.962 -5.979 14.519 1.00 86.75 72 ARG A N 1
ATOM 532 C CA . ARG A 1 72 ? -7.357 -7.160 15.325 1.00 86.75 72 ARG A CA 1
ATOM 533 C C . ARG A 1 72 ? -8.563 -7.925 14.762 1.00 86.75 72 ARG A C 1
ATOM 535 O O . ARG A 1 72 ? -9.234 -8.650 15.489 1.00 86.75 72 ARG A O 1
ATOM 542 N N . ALA A 1 73 ? -8.808 -7.766 13.463 1.00 82.62 73 ALA A N 1
ATOM 543 C CA . ALA A 1 73 ? -9.812 -8.497 12.695 1.00 82.62 73 ALA A CA 1
ATOM 544 C C . ALA A 1 73 ? -9.180 -9.483 11.687 1.00 82.62 73 ALA A C 1
ATOM 546 O O . ALA A 1 73 ? -9.855 -9.947 10.776 1.00 82.62 73 ALA A O 1
ATOM 547 N N . GLY A 1 74 ? -7.882 -9.787 11.828 1.00 78.50 74 GLY A N 1
ATOM 548 C CA . GLY A 1 74 ? -7.156 -10.725 10.960 1.00 78.50 74 GLY A CA 1
ATOM 549 C C . GLY A 1 74 ? -6.521 -10.119 9.701 1.00 78.50 74 GLY A C 1
ATOM 550 O O . GLY A 1 74 ? -5.907 -10.853 8.938 1.00 78.50 74 GLY A O 1
ATOM 551 N N . LEU A 1 75 ? -6.615 -8.798 9.486 1.00 73.75 75 LEU A N 1
ATOM 552 C CA . LEU A 1 75 ? -6.057 -8.121 8.298 1.00 73.75 75 LEU A CA 1
ATOM 553 C C . LEU A 1 75 ? -4.532 -7.896 8.333 1.00 73.75 75 LEU A C 1
ATOM 555 O O . LEU A 1 75 ? -3.935 -7.628 7.297 1.00 73.75 75 LEU A O 1
ATOM 559 N N . GLY A 1 76 ? -3.888 -7.980 9.500 1.00 59.69 76 GLY A N 1
ATOM 560 C CA . GLY A 1 76 ? -2.445 -7.724 9.645 1.00 59.69 76 GLY A CA 1
ATOM 561 C C . GLY A 1 76 ? -1.763 -8.545 10.742 1.00 59.69 76 GLY A C 1
ATOM 562 O O . GLY A 1 76 ? -0.656 -8.201 11.148 1.00 59.69 76 GLY A O 1
ATOM 563 N N . GLY A 1 77 ? -2.439 -9.591 11.233 1.00 48.22 77 GLY A N 1
ATOM 564 C CA . GLY A 1 77 ? -2.117 -10.317 12.468 1.00 48.22 77 GLY A CA 1
ATOM 565 C C . GLY A 1 77 ? -3.251 -10.281 13.484 1.00 48.22 77 GLY A C 1
ATOM 566 O O . GLY A 1 77 ? -3.901 -9.215 13.624 1.00 48.22 77 GLY A O 1
#

Secondary structure (DSSP, 8-state):
-----SPPP-HHHHHHHHHHH-SS---HHHHHHHHHSTTEEEEE-SSEEEEEEEETTEEEEEEEEE-GGGTTSSS--

Foldseek 3Di:
DDDPPAPPDQLQQVQVQQVQFDPDTDHSVNSVVQVPDPQWDKGDDNFWIWIWGDDDPDIDTPDTTGHPVCPPVPSRD

Sequence (77 aa):
MSEAIFPPIDPVLLAAIHAEAFETPWDAAALAELLASPGVFVVAEADGFILIRVVVDEAEILTLAVRPTARRAGLGG

Radius of gyration: 12.76 Å; chains: 1; bounding box: 29×28×32 Å